Protein AF-A0A660T5J0-F1 (afdb_monomer_lite)

Sequence (35 aa):
MKDIIIVGSGPAGHTAAIYSARAGLETTLFEGWMA

Secondary structure (DSSP, 8-state):
--SEEEE--SHHHHHHHHHHHHTT--EEEEPPPP-

Radius of gyration: 9.91 Å; chains: 1; bounding box: 24×22×24 Å

Foldseek 3Di:
DFPEEAEEPDPVSVVVQVVCVVVVTRYDYDYDDDD

Structure (mmCIF, N/CA/C/O backbone):
data_AF-A0A660T5J0-F1
#
_entry.id   AF-A0A660T5J0-F1
#
loop_
_atom_site.group_PDB
_atom_site.id
_atom_site.type_symbol
_atom_site.label_atom_id
_atom_site.label_alt_id
_atom_site.label_comp_id
_atom_site.label_asym_id
_atom_site.label_entity_id
_atom_site.label_seq_id
_atom_site.pdbx_PDB_ins_code
_atom_site.Cartn_x
_atom_site.Cartn_y
_atom_site.Cartn_z
_atom_site.occupancy
_atom_site.B_iso_or_equiv
_atom_site.auth_seq_id
_atom_site.auth_comp_id
_atom_site.auth_asym_id
_atom_site.auth_atom_id
_atom_site.pdbx_PDB_model_num
ATOM 1 N N . MET A 1 1 ? -17.277 -6.388 2.496 1.00 66.88 1 MET A N 1
ATOM 2 C CA . MET A 1 1 ? -17.476 -5.645 1.227 1.00 66.88 1 MET A CA 1
ATOM 3 C C . MET A 1 1 ? -16.298 -4.715 1.190 1.00 66.88 1 MET A C 1
ATOM 5 O O . MET A 1 1 ? -16.161 -3.961 2.134 1.00 66.88 1 MET A O 1
ATOM 9 N N . LYS A 1 2 ? -15.419 -4.817 0.196 1.00 77.81 2 LYS A N 1
ATOM 10 C CA . LYS A 1 2 ? -14.098 -4.202 0.323 1.00 77.81 2 LYS A CA 1
ATOM 11 C C . LYS A 1 2 ? -14.111 -2.722 -0.009 1.00 77.81 2 LYS A C 1
ATOM 13 O O . LYS A 1 2 ? -14.609 -2.351 -1.067 1.00 77.81 2 LYS A O 1
ATOM 18 N N . ASP A 1 3 ? -13.523 -1.923 0.875 1.00 89.81 3 ASP A N 1
ATOM 19 C CA . ASP A 1 3 ? -13.389 -0.476 0.710 1.00 89.81 3 ASP A CA 1
ATOM 20 C C . ASP A 1 3 ? -12.376 -0.141 -0.390 1.00 89.81 3 ASP A C 1
ATOM 22 O O . ASP A 1 3 ? -12.545 0.834 -1.120 1.00 89.81 3 ASP A O 1
ATOM 26 N N . ILE A 1 4 ? -11.317 -0.956 -0.520 1.00 95.81 4 ILE A N 1
ATOM 27 C CA . ILE A 1 4 ? -10.232 -0.740 -1.481 1.00 95.81 4 ILE A CA 1
ATOM 28 C C . ILE A 1 4 ? -9.813 -2.044 -2.171 1.00 95.81 4 ILE A C 1
ATOM 30 O O . ILE A 1 4 ? -9.555 -3.073 -1.539 1.00 95.81 4 ILE A O 1
ATOM 34 N N . ILE A 1 5 ? -9.672 -1.969 -3.496 1.00 96.06 5 ILE A N 1
ATOM 35 C CA . ILE A 1 5 ? -9.082 -3.014 -4.338 1.00 96.06 5 ILE A CA 1
ATOM 36 C C . ILE A 1 5 ? -7.894 -2.417 -5.094 1.00 96.06 5 ILE A C 1
ATOM 38 O O . ILE A 1 5 ? -8.027 -1.393 -5.761 1.00 96.06 5 ILE A O 1
ATOM 42 N N . ILE A 1 6 ? -6.739 -3.074 -5.001 1.00 96.19 6 ILE A N 1
ATOM 43 C CA . ILE A 1 6 ? -5.494 -2.689 -5.669 1.00 96.19 6 ILE A CA 1
ATOM 44 C C . ILE A 1 6 ? -5.115 -3.796 -6.649 1.00 96.19 6 ILE A C 1
ATOM 46 O O . ILE A 1 6 ? -5.126 -4.974 -6.294 1.00 96.19 6 ILE A O 1
ATOM 50 N N . VAL A 1 7 ? -4.760 -3.417 -7.877 1.00 94.94 7 VAL A N 1
ATOM 51 C CA . VAL A 1 7 ? -4.313 -4.339 -8.928 1.00 94.94 7 VAL A CA 1
ATOM 52 C C . VAL A 1 7 ? -2.893 -3.965 -9.342 1.00 94.94 7 VAL A C 1
ATOM 54 O O . VAL A 1 7 ? -2.661 -2.857 -9.824 1.00 94.94 7 VAL A O 1
ATOM 57 N N . GLY A 1 8 ? -1.956 -4.897 -9.153 1.00 92.56 8 GLY A N 1
ATOM 58 C CA . GLY A 1 8 ? -0.542 -4.752 -9.502 1.00 92.56 8 GLY A CA 1
ATOM 59 C C . GLY A 1 8 ? 0.394 -4.983 -8.311 1.00 92.56 8 GLY A C 1
ATOM 60 O O . GLY A 1 8 ? 0.338 -4.257 -7.323 1.00 92.56 8 GLY A O 1
ATOM 61 N N . SER A 1 9 ? 1.313 -5.944 -8.444 1.00 89.75 9 SER A N 1
ATOM 62 C CA . SER A 1 9 ? 2.313 -6.362 -7.438 1.00 89.75 9 SER A CA 1
ATOM 63 C C . SER A 1 9 ? 3.615 -5.549 -7.474 1.00 89.75 9 SER A C 1
ATOM 65 O O . SER A 1 9 ? 4.700 -6.021 -7.142 1.00 89.75 9 SER A O 1
ATOM 67 N N . GLY A 1 10 ? 3.539 -4.303 -7.942 1.00 93.44 10 GLY A N 1
ATOM 68 C CA . GLY A 1 10 ? 4.686 -3.400 -7.923 1.00 93.44 10 GLY A CA 1
ATOM 69 C C . GLY A 1 10 ? 4.913 -2.791 -6.532 1.00 93.44 10 GLY A C 1
ATOM 70 O O . GLY A 1 10 ? 4.015 -2.813 -5.685 1.00 93.44 10 GLY A O 1
ATOM 71 N N . PRO A 1 11 ? 6.055 -2.116 -6.308 1.00 96.31 11 PRO A N 1
ATOM 72 C CA . PRO A 1 11 ? 6.318 -1.386 -5.063 1.00 96.31 11 PRO A CA 1
ATOM 73 C C . PRO A 1 11 ? 5.216 -0.377 -4.704 1.00 96.31 11 PRO A C 1
ATOM 75 O O . PRO A 1 11 ? 4.878 -0.207 -3.532 1.00 96.31 11 PRO A O 1
ATOM 78 N N . ALA A 1 12 ? 4.608 0.255 -5.714 1.00 96.19 12 ALA A N 1
ATOM 79 C CA . ALA A 1 12 ? 3.477 1.161 -5.532 1.00 96.19 12 ALA A CA 1
ATOM 80 C C . ALA A 1 12 ? 2.222 0.445 -4.997 1.00 96.19 12 ALA A C 1
ATOM 82 O O . ALA A 1 12 ? 1.573 0.962 -4.089 1.00 96.19 12 ALA A O 1
ATOM 83 N N . GLY A 1 13 ? 1.909 -0.752 -5.509 1.00 96.44 13 GLY A N 1
ATOM 84 C CA . GLY A 1 13 ? 0.751 -1.541 -5.076 1.00 96.44 13 GLY A CA 1
ATOM 85 C C . GLY A 1 13 ? 0.882 -2.008 -3.628 1.00 96.44 13 GLY A C 1
ATOM 86 O O . GLY A 1 13 ? -0.042 -1.836 -2.834 1.00 96.44 13 GLY A O 1
ATOM 87 N N . HIS A 1 14 ? 2.069 -2.484 -3.243 1.00 96.06 14 HIS A N 1
ATOM 88 C CA . HIS A 1 14 ? 2.364 -2.828 -1.850 1.00 96.06 14 HIS A CA 1
ATOM 89 C C . HIS A 1 14 ? 2.316 -1.616 -0.921 1.00 96.06 14 HIS A C 1
ATOM 91 O O . HIS A 1 14 ? 1.762 -1.701 0.173 1.00 96.06 14 HIS A O 1
ATOM 97 N N . THR A 1 15 ? 2.858 -0.477 -1.361 1.00 97.50 15 THR A N 1
ATOM 98 C CA . THR A 1 15 ? 2.818 0.767 -0.585 1.00 97.50 15 THR A CA 1
ATOM 99 C C . THR A 1 15 ? 1.370 1.175 -0.325 1.00 97.50 15 THR A C 1
ATOM 101 O O . THR A 1 15 ? 0.984 1.358 0.828 1.00 97.50 15 THR A O 1
ATOM 104 N N . ALA A 1 16 ? 0.541 1.233 -1.370 1.00 96.88 16 ALA A N 1
ATOM 105 C CA . ALA A 1 16 ? -0.880 1.532 -1.237 1.00 96.88 16 ALA A CA 1
ATOM 106 C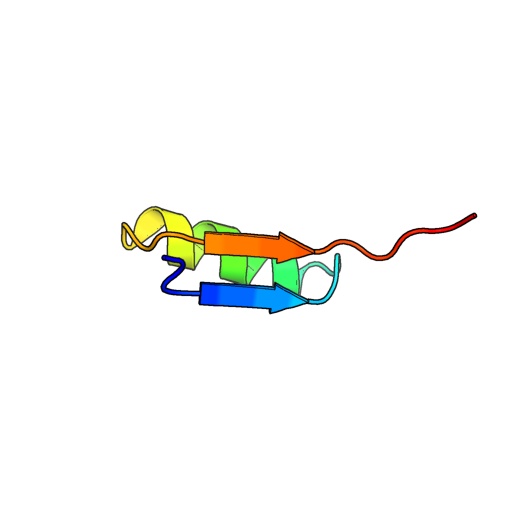 C . ALA A 1 16 ? -1.579 0.548 -0.284 1.00 96.88 16 ALA A C 1
ATOM 108 O O . ALA A 1 16 ? -2.257 0.985 0.640 1.00 96.88 16 ALA A O 1
ATOM 109 N N . ALA A 1 17 ? -1.340 -0.761 -0.424 1.00 96.88 17 ALA A N 1
ATOM 110 C CA . ALA A 1 17 ? -1.969 -1.777 0.419 1.00 96.88 17 ALA A CA 1
ATOM 111 C C . ALA A 1 17 ? -1.616 -1.612 1.906 1.00 96.88 17 ALA A C 1
ATOM 113 O O . ALA A 1 17 ? -2.495 -1.703 2.764 1.00 96.88 17 ALA A O 1
ATOM 114 N N . ILE A 1 18 ? -0.349 -1.315 2.214 1.00 97.00 18 ILE A N 1
ATOM 115 C CA . ILE A 1 18 ? 0.113 -1.085 3.588 1.00 97.00 18 ILE A CA 1
ATOM 116 C C . ILE A 1 18 ? -0.581 0.138 4.193 1.00 97.00 18 ILE A C 1
ATOM 118 O O . ILE A 1 18 ? -1.084 0.063 5.314 1.00 97.00 18 ILE A O 1
ATOM 122 N N . TYR A 1 19 ? -0.626 1.267 3.484 1.00 97.69 19 TYR A N 1
ATOM 123 C CA . TYR A 1 19 ? -1.231 2.486 4.027 1.00 97.69 19 TYR A CA 1
ATOM 124 C C . TYR A 1 19 ? -2.760 2.392 4.118 1.00 97.69 19 TYR A C 1
ATOM 126 O O . TYR A 1 19 ? -3.324 2.844 5.114 1.00 97.69 19 TYR A O 1
ATOM 134 N N . SER A 1 20 ? -3.423 1.741 3.159 1.00 96.81 20 SER A N 1
ATOM 135 C CA . SER A 1 20 ? -4.865 1.471 3.216 1.00 96.81 20 SER A CA 1
ATOM 136 C C . SER A 1 20 ? -5.232 0.572 4.401 1.00 96.81 20 SER A C 1
ATOM 138 O O . SER A 1 20 ? -6.154 0.895 5.148 1.00 96.81 20 SER A O 1
ATOM 140 N N . ALA A 1 21 ? -4.462 -0.491 4.657 1.00 96.44 21 ALA A N 1
ATOM 141 C CA . ALA A 1 21 ? -4.673 -1.346 5.824 1.00 96.44 21 ALA A CA 1
ATOM 142 C C . ALA A 1 21 ? -4.423 -0.600 7.149 1.00 96.44 21 ALA A C 1
ATOM 144 O O . ALA A 1 21 ? -5.182 -0.760 8.102 1.00 96.44 21 ALA A O 1
ATOM 145 N N . ARG A 1 22 ? -3.398 0.266 7.216 1.00 97.94 22 ARG A N 1
ATOM 146 C CA . ARG A 1 22 ? -3.114 1.099 8.406 1.00 97.94 22 ARG A CA 1
ATOM 147 C C . ARG A 1 22 ? -4.192 2.143 8.684 1.00 97.94 22 ARG A C 1
ATOM 149 O O . ARG A 1 22 ? -4.354 2.538 9.833 1.00 97.94 22 ARG A O 1
ATOM 156 N N . ALA A 1 23 ? -4.921 2.570 7.657 1.00 97.62 23 ALA A N 1
ATOM 157 C CA . ALA A 1 23 ? -6.087 3.435 7.791 1.00 97.62 23 ALA A CA 1
ATOM 158 C C . ALA A 1 23 ? -7.353 2.680 8.251 1.00 97.62 23 ALA A C 1
ATOM 160 O O . ALA A 1 23 ? -8.392 3.306 8.436 1.00 97.62 23 ALA A O 1
ATOM 161 N N . GLY A 1 24 ? -7.278 1.356 8.446 1.00 96.69 24 GLY A N 1
ATOM 162 C CA . GLY A 1 24 ? -8.397 0.528 8.900 1.00 96.69 24 GLY A CA 1
ATOM 163 C C . GLY A 1 24 ? -9.371 0.108 7.795 1.00 96.69 24 GLY A C 1
ATOM 164 O O . GLY A 1 24 ? -10.469 -0.336 8.112 1.00 96.69 24 GLY A O 1
ATOM 165 N N . LEU A 1 25 ? -8.991 0.244 6.520 1.00 97.44 25 LEU A N 1
ATOM 166 C CA . LEU A 1 25 ? -9.847 -0.078 5.373 1.00 97.44 25 LEU A CA 1
ATOM 167 C C . LEU A 1 25 ? -9.768 -1.564 4.999 1.00 97.44 25 LEU A C 1
ATOM 169 O O . LEU A 1 25 ? -8.678 -2.149 4.958 1.00 97.44 25 LEU A O 1
ATOM 173 N N . GLU A 1 26 ? -10.903 -2.163 4.627 1.00 97.25 26 GLU A N 1
ATOM 174 C CA . GLU A 1 26 ? -10.952 -3.533 4.108 1.00 97.25 26 GLU A CA 1
ATOM 175 C C . GLU A 1 26 ? -10.308 -3.579 2.708 1.00 97.25 26 GLU A C 1
ATOM 177 O O . GLU A 1 26 ? -10.937 -3.283 1.691 1.00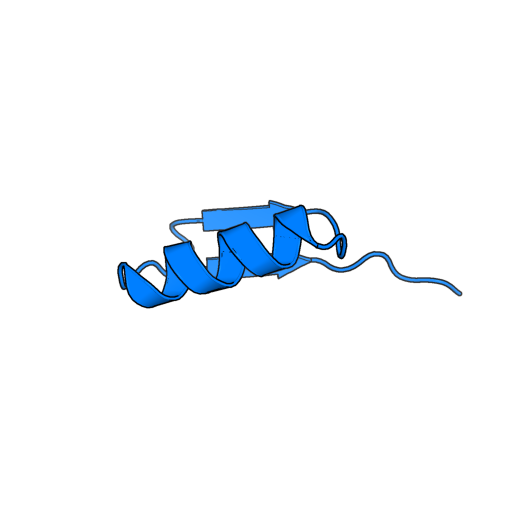 97.25 26 GLU A O 1
ATOM 182 N N . THR A 1 27 ? -9.024 -3.947 2.654 1.00 96.31 27 THR A N 1
ATOM 183 C CA . THR A 1 27 ? -8.189 -3.864 1.443 1.00 96.31 27 THR A CA 1
ATOM 184 C C . THR A 1 27 ? -7.957 -5.248 0.804 1.00 96.31 27 THR A 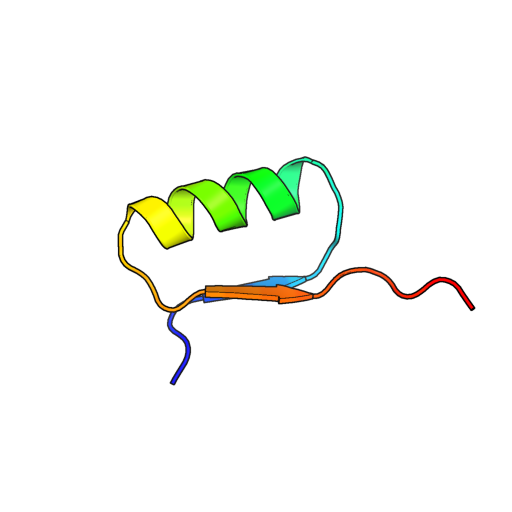C 1
ATOM 186 O O . THR A 1 27 ? -7.862 -6.263 1.500 1.00 96.31 27 THR A O 1
ATOM 189 N N . THR A 1 28 ? -7.851 -5.327 -0.530 1.00 95.88 28 THR A N 1
ATOM 190 C CA . THR A 1 28 ? -7.241 -6.476 -1.251 1.00 95.88 28 THR A CA 1
ATOM 191 C C . THR A 1 28 ? -6.214 -5.995 -2.243 1.00 95.88 28 THR A C 1
ATOM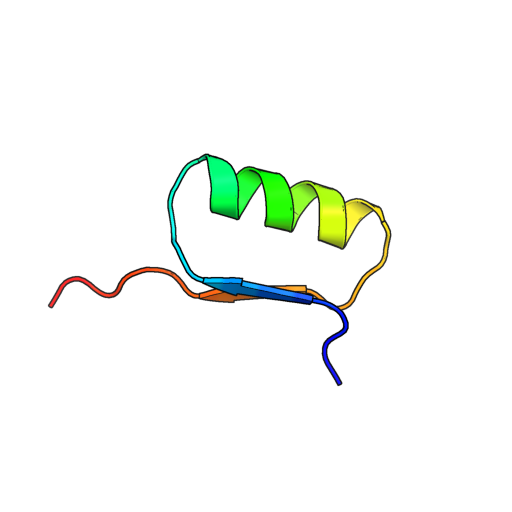 193 O O . THR A 1 28 ? -6.482 -5.049 -2.978 1.00 95.88 28 THR A O 1
ATOM 196 N N . LEU A 1 29 ? -5.097 -6.709 -2.323 1.00 95.62 29 LEU A N 1
ATOM 197 C CA . LEU A 1 29 ? -4.107 -6.574 -3.378 1.00 95.62 29 LEU A CA 1
ATOM 198 C C . LEU A 1 29 ? -4.171 -7.811 -4.281 1.00 95.62 29 LEU A C 1
ATOM 200 O O . LEU A 1 29 ? -4.058 -8.932 -3.789 1.00 95.62 29 LEU A O 1
ATOM 204 N N . PHE A 1 30 ? -4.348 -7.602 -5.582 1.00 94.81 30 PHE A N 1
ATOM 205 C CA . PHE A 1 30 ? -4.180 -8.633 -6.598 1.00 94.81 30 PHE A CA 1
ATOM 206 C C . PHE A 1 30 ? -2.796 -8.512 -7.224 1.00 94.81 30 PHE A C 1
ATOM 208 O O . PHE A 1 30 ? -2.441 -7.475 -7.795 1.00 94.81 30 PHE A O 1
ATOM 215 N N . GLU A 1 31 ? -2.033 -9.591 -7.122 1.00 92.00 31 GLU A N 1
ATOM 216 C CA . GLU A 1 31 ? -0.699 -9.694 -7.698 1.00 92.00 31 GLU A CA 1
ATOM 217 C C . GLU A 1 31 ? -0.766 -10.222 -9.130 1.00 92.00 31 GLU A C 1
ATOM 219 O O . GLU A 1 31 ? -1.684 -10.963 -9.493 1.00 92.00 31 GLU A O 1
ATOM 224 N N . GLY A 1 32 ? 0.211 -9.844 -9.957 1.00 85.50 32 GLY A N 1
ATOM 225 C CA . GLY A 1 32 ? 0.356 -10.450 -11.275 1.00 85.50 32 GLY A CA 1
ATOM 226 C C . GLY A 1 32 ? 0.712 -11.930 -11.135 1.00 85.50 32 GLY A C 1
ATOM 227 O O . GLY A 1 32 ? 1.707 -12.265 -10.500 1.00 85.50 32 GLY A O 1
ATOM 228 N N . TRP A 1 33 ? -0.084 -12.812 -11.736 1.00 79.56 33 TRP A N 1
ATOM 229 C CA . TRP A 1 33 ? 0.265 -14.224 -11.871 1.00 79.56 33 TRP A CA 1
ATOM 230 C C . TRP A 1 33 ? 1.232 -14.395 -13.046 1.00 79.56 33 TRP A C 1
ATOM 232 O O . TRP A 1 33 ? 0.895 -14.045 -14.178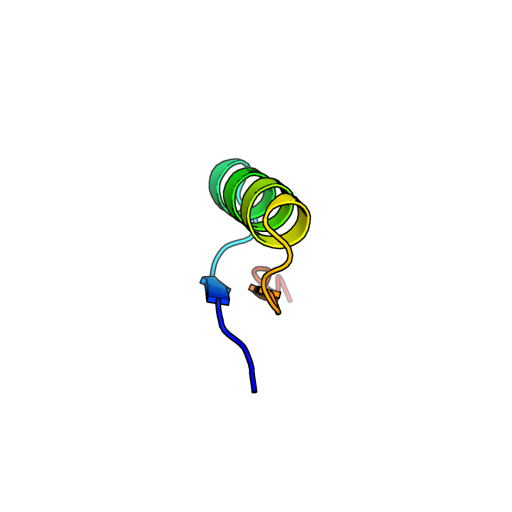 1.00 79.56 33 TRP A O 1
ATOM 242 N N . MET A 1 34 ? 2.421 -14.941 -12.792 1.00 68.38 34 MET A N 1
ATOM 243 C CA . MET A 1 34 ? 3.305 -15.451 -13.842 1.00 68.38 34 MET A CA 1
ATOM 244 C C . MET A 1 34 ? 3.137 -16.973 -13.889 1.00 68.38 34 MET A C 1
ATOM 246 O O . MET A 1 34 ? 3.319 -17.632 -12.867 1.00 68.38 34 MET A O 1
ATOM 250 N N . AL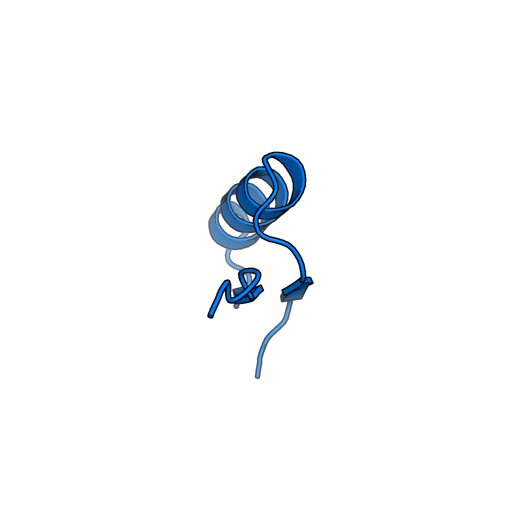A A 1 35 ? 2.704 -17.489 -15.043 1.00 64.62 35 ALA A N 1
ATOM 251 C CA . ALA A 1 35 ? 2.483 -18.915 -15.294 1.00 64.62 35 ALA A CA 1
ATOM 252 C C . ALA A 1 35 ? 3.793 -19.675 -15.532 1.00 64.62 35 ALA A C 1
ATOM 254 O O . ALA A 1 35 ? 4.727 -19.064 -16.102 1.00 64.62 35 ALA A O 1
#

pLDDT: mean 91.92, std 9.04, range [64.62, 97.94]